Protein AF-A0A2D8GJB0-F1 (afdb_monomer)

pLDDT: mean 91.65, std 8.46, range [58.84, 98.75]

Solvent-accessible surface area (backbone atoms only — not comparable to full-atom values): 4885 Å² total; per-residue (Å²): 132,87,81,53,73,90,79,54,78,87,72,86,64,41,55,73,88,44,99,60,51,55,67,58,57,30,63,76,66,70,50,52,74,37,57,34,47,26,50,47,30,69,64,48,52,58,88,53,70,69,49,45,50,53,28,48,55,50,22,51,50,27,50,34,49,40,29,38,75,78,65,43,16,43,85,84,68,47,74,62,82,129

Radius of gyration: 15.32 Å; Cα contacts (8 Å, |Δi|>4): 75; chains: 1; bounding box: 32×20×54 Å

Secondary structure (DSSP, 8-state):
-PPPGGG---SS-TTTTSSS-HHHHHHHTT--HHHHHHHHHHS---SSHHHHHHHHHHHHHHHHHHHHHHH-B-TTSPBPP-

Sequence (82 aa):
MSKKASEIQIGGSHYKELAMSPLKYILANNLSYCLGNVVKYVSRNKGSEEDKVKDLLKAKHYIDLELENNYKRDPNGKKLIG

Foldseek 3Di:
DDDDPLQDDDDDCFQVPPPHDLVVVCVVVVHDPLVSLLSVLCSGDDDDVVSNVVSNVSSLVSVQVCCCPPVCAGSVRHHPDD

Mean predicted aligned error: 4.37 Å

Structure (mmCIF, N/CA/C/O backbone):
data_AF-A0A2D8GJB0-F1
#
_entry.id   AF-A0A2D8GJB0-F1
#
loop_
_atom_site.group_PDB
_atom_site.id
_atom_site.type_symbol
_atom_site.label_atom_id
_atom_site.label_alt_id
_atom_site.label_comp_id
_atom_site.label_asym_id
_atom_site.label_entity_id
_atom_site.label_seq_id
_atom_site.pdbx_PDB_ins_code
_atom_site.Cartn_x
_atom_site.Cartn_y
_atom_site.Cartn_z
_atom_site.occupancy
_atom_site.B_iso_or_equiv
_atom_site.auth_seq_id
_atom_site.auth_comp_id
_atom_site.auth_asym_id
_atom_site.auth_atom_id
_atom_site.pdbx_PDB_model_num
ATOM 1 N N . MET A 1 1 ? -0.467 -0.488 -33.146 1.00 58.84 1 MET A N 1
ATOM 2 C CA . MET A 1 1 ? -1.475 -0.493 -32.061 1.00 58.84 1 MET A CA 1
ATOM 3 C C . MET A 1 1 ? -0.963 0.360 -30.911 1.00 58.84 1 MET A C 1
ATOM 5 O O . MET A 1 1 ? 0.212 0.238 -30.583 1.00 58.84 1 MET A O 1
ATOM 9 N N . SER A 1 2 ? -1.796 1.232 -30.333 1.00 78.56 2 SER A N 1
ATOM 10 C CA . SER A 1 2 ? -1.414 2.000 -29.138 1.00 78.56 2 SER A CA 1
ATOM 11 C C . SER A 1 2 ? -1.367 1.069 -27.928 1.00 78.56 2 SER A C 1
ATOM 13 O O . SER A 1 2 ? -2.321 0.328 -27.699 1.00 78.56 2 SER A O 1
ATOM 15 N N . LYS A 1 3 ? -0.273 1.091 -27.159 1.00 78.56 3 LYS A N 1
ATOM 16 C CA . LYS A 1 3 ? -0.191 0.365 -25.881 1.00 78.56 3 LYS A CA 1
ATOM 17 C C . LYS A 1 3 ? -1.151 0.998 -24.871 1.00 78.56 3 LYS A C 1
ATOM 19 O O . LYS A 1 3 ? -1.294 2.223 -24.849 1.00 78.56 3 LYS A O 1
ATOM 24 N N . LYS A 1 4 ? -1.806 0.191 -24.032 1.00 83.94 4 LYS A N 1
ATOM 25 C CA . LYS A 1 4 ? -2.666 0.715 -22.959 1.00 83.94 4 LYS A CA 1
ATOM 26 C C . LYS A 1 4 ? -1.801 1.231 -21.813 1.00 83.94 4 LYS A C 1
ATOM 28 O O . LYS A 1 4 ? -0.776 0.635 -21.501 1.00 83.94 4 LYS A O 1
ATOM 33 N N . ALA A 1 5 ? -2.245 2.275 -21.113 1.00 85.06 5 ALA A N 1
ATOM 34 C CA . ALA A 1 5 ? -1.531 2.784 -19.937 1.00 85.06 5 ALA A CA 1
ATOM 35 C C . ALA A 1 5 ? -1.307 1.698 -18.863 1.00 85.06 5 ALA A C 1
ATOM 37 O O . ALA A 1 5 ? -0.261 1.662 -18.228 1.00 85.06 5 ALA A O 1
ATOM 38 N N . SER A 1 6 ? -2.245 0.755 -18.718 1.00 79.44 6 SER A N 1
ATOM 39 C CA . SER A 1 6 ? -2.143 -0.388 -17.797 1.00 79.44 6 SER A CA 1
ATOM 40 C C . SER A 1 6 ? -1.038 -1.396 -18.140 1.00 79.44 6 SER A C 1
ATOM 42 O O . SER A 1 6 ? -0.713 -2.243 -17.313 1.00 79.44 6 SER A O 1
ATOM 44 N N . GLU A 1 7 ? -0.499 -1.340 -19.357 1.00 77.94 7 GLU A N 1
ATOM 45 C CA . GLU A 1 7 ? 0.552 -2.227 -19.879 1.00 77.94 7 GLU A CA 1
ATOM 46 C C . GLU A 1 7 ? 1.922 -1.532 -19.898 1.00 77.94 7 GLU A C 1
ATOM 48 O O . GLU A 1 7 ? 2.927 -2.122 -20.294 1.00 77.94 7 GLU A O 1
ATOM 53 N N . ILE A 1 8 ? 1.973 -0.261 -19.494 1.00 81.31 8 ILE A N 1
ATOM 54 C CA . ILE A 1 8 ? 3.173 0.564 -19.531 1.00 81.31 8 ILE A CA 1
ATOM 55 C C . ILE A 1 8 ? 3.545 0.930 -18.097 1.00 81.31 8 ILE A C 1
ATOM 57 O O . ILE A 1 8 ? 2.770 1.549 -17.375 1.00 81.31 8 ILE A O 1
ATOM 61 N N . GLN A 1 9 ? 4.770 0.602 -17.694 1.00 78.50 9 GLN A N 1
ATOM 62 C CA . GLN A 1 9 ? 5.368 1.181 -16.496 1.00 78.50 9 GLN A CA 1
ATOM 63 C C . GLN A 1 9 ? 6.239 2.372 -16.905 1.00 78.50 9 GLN A C 1
ATOM 65 O O . GLN A 1 9 ? 7.210 2.202 -17.644 1.00 78.50 9 GLN A O 1
ATOM 70 N N . ILE A 1 10 ? 5.904 3.567 -16.419 1.00 83.62 10 ILE A N 1
ATOM 71 C CA . ILE A 1 10 ? 6.709 4.773 -16.634 1.00 83.62 10 ILE A CA 1
ATOM 72 C C . ILE A 1 10 ? 7.742 4.878 -15.506 1.00 83.62 10 ILE A C 1
ATOM 74 O O . ILE A 1 10 ? 7.379 5.078 -14.349 1.00 83.62 10 ILE A O 1
ATOM 78 N N . GLY A 1 11 ? 9.025 4.721 -15.851 1.00 75.12 11 GLY A N 1
ATOM 79 C CA . GLY A 1 11 ? 10.148 4.744 -14.905 1.00 75.12 11 GLY A CA 1
ATOM 80 C C . GLY A 1 11 ? 10.344 3.437 -14.119 1.00 75.12 11 GLY A C 1
ATOM 81 O O . GLY A 1 11 ? 9.391 2.736 -13.778 1.00 75.12 11 GLY A O 1
ATOM 82 N N . GLY A 1 12 ? 11.605 3.091 -13.836 1.00 80.12 12 GLY A N 1
ATOM 83 C CA . GLY A 1 12 ? 11.993 1.871 -13.110 1.00 80.12 12 GLY A CA 1
ATOM 84 C C . GLY A 1 12 ? 11.572 0.550 -13.784 1.00 80.12 12 GLY A C 1
ATOM 85 O O . GLY A 1 12 ? 11.143 0.508 -14.941 1.00 80.12 12 GLY A O 1
ATOM 86 N N . SER A 1 13 ? 11.669 -0.555 -13.037 1.00 79.62 13 SER A N 1
ATOM 87 C CA . SER A 1 13 ? 11.258 -1.910 -13.469 1.00 79.62 13 SER A CA 1
ATOM 88 C C . SER A 1 13 ? 10.481 -2.696 -12.402 1.00 79.62 13 SER A C 1
ATOM 90 O O . SER A 1 13 ? 10.270 -3.894 -12.541 1.00 79.62 13 SER A O 1
ATOM 92 N N . HIS A 1 14 ? 10.001 -2.018 -11.355 1.00 82.44 14 HIS A N 1
ATOM 93 C CA . HIS A 1 14 ? 9.588 -2.662 -10.106 1.00 82.44 14 HIS A CA 1
ATOM 94 C C . HIS A 1 14 ? 8.399 -3.627 -10.158 1.00 82.44 14 HIS A C 1
ATOM 96 O O . HIS A 1 14 ? 8.217 -4.396 -9.215 1.00 82.44 14 HIS A O 1
ATOM 102 N N . TYR A 1 15 ? 7.583 -3.561 -11.210 1.00 80.12 15 TYR A N 1
ATOM 103 C CA . TYR A 1 15 ? 6.412 -4.419 -11.396 1.00 80.12 15 TYR A CA 1
ATOM 104 C C . TYR A 1 15 ? 6.443 -5.179 -12.729 1.00 80.12 15 TYR A C 1
ATOM 106 O O . TYR A 1 15 ? 5.466 -5.846 -13.057 1.00 80.12 15 TYR A O 1
ATOM 114 N N . LYS A 1 16 ? 7.533 -5.069 -13.507 1.00 77.50 16 LYS A N 1
ATOM 115 C CA . LYS A 1 16 ? 7.621 -5.639 -14.865 1.00 77.50 16 LYS A CA 1
ATOM 116 C C . LYS A 1 16 ? 7.657 -7.167 -14.873 1.00 77.50 16 LYS A C 1
ATOM 118 O O . LYS A 1 16 ? 7.094 -7.765 -15.777 1.00 77.50 16 LYS A O 1
ATOM 123 N N . GLU A 1 17 ? 8.246 -7.765 -13.841 1.00 81.44 17 GLU A N 1
ATOM 124 C CA . GLU A 1 17 ? 8.370 -9.223 -13.697 1.00 81.44 17 GLU A CA 1
ATOM 125 C C . GLU A 1 17 ? 7.147 -9.874 -13.031 1.00 81.44 17 GLU A C 1
ATOM 127 O O . GLU A 1 17 ? 7.119 -11.080 -12.800 1.00 81.44 17 GLU A O 1
ATOM 132 N N . LEU A 1 18 ? 6.130 -9.087 -12.665 1.00 83.31 18 LEU A N 1
ATOM 133 C CA . LEU A 1 18 ? 4.929 -9.637 -12.050 1.00 83.31 18 LEU A CA 1
ATOM 134 C C . LEU A 1 18 ? 4.015 -10.230 -13.120 1.00 83.31 18 LEU A C 1
ATOM 136 O O . LEU A 1 18 ? 3.740 -9.598 -14.138 1.00 83.31 18 LEU A O 1
ATOM 140 N N . ALA A 1 19 ? 3.430 -11.393 -12.822 1.00 83.44 19 ALA A N 1
ATOM 141 C CA . ALA A 1 19 ? 2.391 -12.000 -13.658 1.00 83.44 19 ALA A CA 1
ATOM 142 C C . ALA A 1 19 ? 1.178 -11.066 -13.869 1.00 83.44 19 ALA A C 1
ATOM 144 O O . ALA A 1 19 ? 0.443 -11.192 -14.849 1.00 83.44 19 ALA A O 1
ATOM 145 N N . MET A 1 20 ? 0.960 -10.119 -12.948 1.00 85.81 20 MET A N 1
ATOM 146 C CA . MET A 1 20 ? -0.080 -9.103 -13.036 1.00 85.81 20 MET A CA 1
ATOM 147 C C . MET A 1 20 ? 0.375 -7.782 -12.401 1.00 85.81 20 MET A C 1
ATOM 149 O O . MET A 1 20 ? 0.977 -7.772 -11.330 1.00 85.81 20 MET A O 1
ATOM 153 N N . SER A 1 21 ? 0.019 -6.652 -13.023 1.00 87.81 21 SER A N 1
ATOM 154 C CA . SER A 1 21 ? 0.216 -5.325 -12.425 1.00 87.81 21 SER A CA 1
ATOM 155 C C . SER A 1 21 ? -0.593 -5.175 -11.126 1.00 87.81 21 SER A C 1
ATOM 157 O O . SER A 1 21 ? -1.793 -5.472 -11.134 1.00 87.81 21 SER A O 1
ATOM 159 N N . PRO A 1 22 ? -0.008 -4.632 -10.040 1.00 92.31 22 PRO A N 1
ATOM 160 C CA . PRO A 1 22 ? -0.717 -4.388 -8.784 1.00 92.31 22 PRO A CA 1
ATOM 161 C C . PRO A 1 22 ? -2.004 -3.581 -8.968 1.00 92.31 22 PRO A C 1
ATOM 163 O O . PRO A 1 22 ? -3.029 -3.913 -8.382 1.00 92.31 22 PRO A O 1
ATOM 166 N N . LEU A 1 23 ? -1.989 -2.567 -9.841 1.00 92.00 23 LEU A N 1
ATOM 167 C CA . LEU A 1 23 ? -3.163 -1.734 -10.108 1.00 92.00 23 LEU A CA 1
ATOM 168 C C . LEU A 1 23 ? -4.342 -2.557 -10.644 1.00 92.00 23 LEU A C 1
ATOM 170 O O . LEU A 1 23 ? -5.482 -2.316 -10.258 1.00 92.00 23 LEU A O 1
ATOM 174 N N . LYS A 1 24 ? -4.073 -3.554 -11.497 1.00 92.12 24 LYS A N 1
ATOM 175 C CA . LYS A 1 24 ? -5.119 -4.422 -12.050 1.00 92.12 24 LYS A CA 1
ATOM 176 C C . LYS A 1 24 ? -5.796 -5.237 -10.948 1.00 92.12 24 LYS A C 1
ATOM 178 O O . LYS A 1 24 ? -7.019 -5.305 -10.928 1.00 92.12 24 LYS A O 1
ATOM 183 N N . TYR A 1 25 ? -5.020 -5.801 -10.020 1.00 94.44 25 TYR A N 1
ATOM 184 C CA . TYR A 1 25 ? -5.558 -6.536 -8.872 1.00 94.44 25 TYR A CA 1
ATOM 185 C C . TYR A 1 25 ? -6.396 -5.633 -7.955 1.00 94.44 25 TYR A C 1
ATOM 187 O O . TYR A 1 25 ? -7.492 -6.012 -7.546 1.00 94.44 25 TYR A O 1
ATOM 195 N N . ILE A 1 26 ? -5.899 -4.426 -7.671 1.00 96.62 26 ILE A N 1
ATOM 196 C CA . ILE A 1 26 ? -6.554 -3.440 -6.798 1.00 96.62 26 ILE A CA 1
ATOM 197 C C . ILE A 1 26 ? -7.926 -3.045 -7.347 1.00 96.62 26 ILE A C 1
ATOM 199 O O . ILE A 1 26 ? -8.912 -3.099 -6.615 1.00 96.62 26 ILE A O 1
ATOM 203 N N . LEU A 1 27 ? -7.994 -2.688 -8.635 1.00 94.94 27 LEU A N 1
ATOM 204 C CA . LEU A 1 27 ? -9.242 -2.277 -9.282 1.00 94.94 27 LEU A CA 1
ATOM 205 C C . LEU A 1 27 ? -10.226 -3.442 -9.422 1.00 94.94 27 LEU A C 1
ATOM 207 O O . LEU A 1 27 ? -11.410 -3.264 -9.172 1.00 94.94 27 LEU A O 1
ATOM 211 N N . ALA A 1 28 ? -9.746 -4.638 -9.775 1.00 96.38 28 ALA A N 1
ATOM 212 C CA . ALA A 1 28 ? -10.608 -5.810 -9.934 1.00 96.38 28 ALA A CA 1
ATOM 2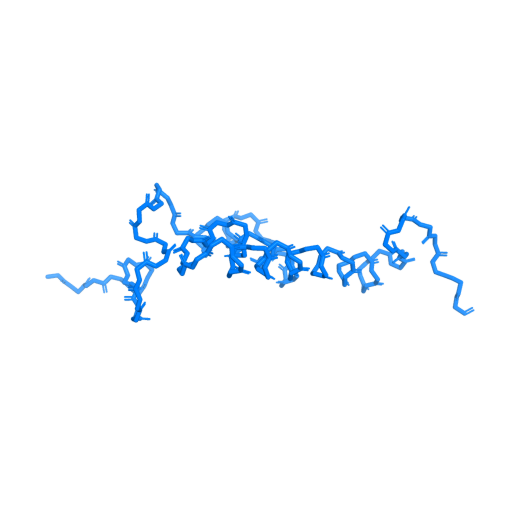13 C C . ALA A 1 28 ? -11.293 -6.240 -8.625 1.00 96.38 28 ALA A C 1
ATOM 215 O O . ALA A 1 28 ? -12.369 -6.827 -8.672 1.00 96.38 28 ALA A O 1
ATOM 216 N N . ASN A 1 29 ? -10.683 -5.945 -7.473 1.00 97.56 29 ASN A N 1
ATOM 217 C CA . ASN A 1 29 ? -11.203 -6.312 -6.154 1.00 97.56 29 ASN A CA 1
ATOM 218 C C . ASN A 1 29 ? -11.762 -5.118 -5.363 1.00 97.56 29 ASN A C 1
ATOM 220 O O . ASN A 1 29 ? -12.064 -5.273 -4.183 1.00 97.56 29 ASN A O 1
ATOM 224 N N . ASN A 1 30 ? -11.890 -3.937 -5.981 1.00 97.19 30 ASN A N 1
ATOM 225 C CA . ASN A 1 30 ? -12.405 -2.717 -5.346 1.00 97.19 30 ASN A CA 1
ATOM 226 C C . ASN A 1 30 ? -11.751 -2.405 -3.986 1.00 97.19 30 ASN A C 1
ATOM 228 O O . ASN A 1 30 ? -12.429 -2.041 -3.024 1.00 97.19 30 ASN A O 1
ATOM 232 N N . LEU A 1 31 ? -10.428 -2.578 -3.888 1.00 97.88 31 LEU A N 1
ATOM 233 C CA . LEU A 1 31 ? -9.721 -2.337 -2.632 1.00 97.88 31 LEU A CA 1
ATOM 234 C C . LEU A 1 31 ? -9.716 -0.847 -2.275 1.00 97.88 31 LEU A C 1
ATOM 236 O O . LEU A 1 31 ? -9.606 0.015 -3.150 1.00 97.88 31 LEU A O 1
ATOM 240 N N . SER A 1 32 ? -9.758 -0.555 -0.972 1.00 97.25 32 SER A N 1
ATOM 241 C CA . SER A 1 32 ? -9.586 0.806 -0.457 1.00 97.25 32 SER A CA 1
ATOM 242 C C . SER A 1 32 ? -8.226 1.385 -0.864 1.00 97.25 32 SER A C 1
ATOM 244 O O . SER A 1 32 ? -7.291 0.663 -1.221 1.00 97.25 32 SER A O 1
ATOM 246 N N . TYR A 1 33 ? -8.071 2.706 -0.751 1.00 97.50 33 TYR A N 1
ATOM 247 C CA . TYR A 1 33 ? -6.787 3.360 -1.007 1.00 97.50 33 TYR A CA 1
ATOM 248 C C . TYR A 1 33 ? -5.648 2.790 -0.142 1.00 97.50 33 TYR A C 1
ATOM 250 O O . TYR A 1 33 ? -4.539 2.567 -0.640 1.00 97.50 33 TYR A O 1
ATOM 258 N N . CYS A 1 34 ? -5.906 2.518 1.141 1.00 98.31 34 CYS A N 1
ATOM 259 C CA . CYS A 1 34 ? -4.906 1.950 2.040 1.00 98.31 34 CYS A CA 1
ATOM 260 C C . CYS A 1 34 ? -4.546 0.519 1.629 1.00 98.31 34 CYS A C 1
ATOM 262 O O . CYS A 1 34 ? -3.370 0.228 1.411 1.00 98.31 34 CYS A O 1
ATOM 264 N N . LEU A 1 35 ? -5.541 -0.346 1.408 1.00 98.38 35 LEU A N 1
ATOM 265 C CA . LEU A 1 35 ? -5.314 -1.729 0.976 1.00 98.38 35 LEU A CA 1
ATOM 266 C C . LEU A 1 35 ? -4.652 -1.806 -0.408 1.00 98.38 35 LEU A C 1
ATOM 268 O O . LEU A 1 35 ? -3.785 -2.648 -0.643 1.00 98.38 35 LEU A O 1
ATOM 272 N N . GLY A 1 36 ? -4.972 -0.879 -1.310 1.00 98.00 36 GLY A N 1
ATOM 273 C CA . GLY A 1 36 ? -4.289 -0.756 -2.591 1.00 98.00 36 GLY A CA 1
ATOM 274 C C . GLY A 1 36 ? -2.807 -0.411 -2.439 1.00 98.00 36 GLY A C 1
ATOM 275 O O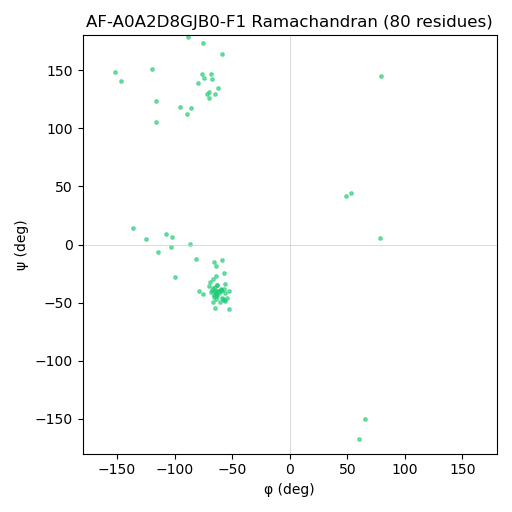 . GLY A 1 36 ? -1.949 -0.989 -3.112 1.00 98.00 36 GLY A O 1
ATOM 276 N N . ASN A 1 37 ? -2.466 0.476 -1.502 1.00 98.25 37 ASN A N 1
ATOM 277 C CA . ASN A 1 37 ? -1.071 0.749 -1.179 1.00 98.25 37 ASN A CA 1
ATOM 278 C C . ASN A 1 37 ? -0.369 -0.472 -0.582 1.00 98.25 37 ASN A C 1
ATOM 280 O O . ASN A 1 37 ? 0.764 -0.737 -0.984 1.00 98.25 37 ASN A O 1
ATOM 284 N N . VAL A 1 38 ? -1.027 -1.250 0.285 1.00 98.44 38 VAL A N 1
ATOM 285 C CA . VAL A 1 38 ? -0.475 -2.515 0.802 1.00 98.44 38 VAL A CA 1
ATOM 286 C C . VAL A 1 38 ? -0.047 -3.415 -0.354 1.00 98.44 38 VAL A C 1
ATOM 288 O O . VAL A 1 38 ? 1.137 -3.738 -0.444 1.00 98.44 38 VAL A O 1
ATOM 291 N N . VAL A 1 39 ? -0.954 -3.721 -1.294 1.00 97.81 39 VAL A N 1
ATOM 292 C CA . VAL A 1 39 ? -0.650 -4.538 -2.488 1.00 97.81 39 VAL A CA 1
ATOM 293 C C . VAL A 1 39 ? 0.538 -3.953 -3.260 1.00 97.81 39 VAL A C 1
ATOM 295 O O . VAL A 1 39 ? 1.494 -4.651 -3.590 1.00 97.81 39 VAL A O 1
ATOM 298 N N . LYS A 1 40 ? 0.540 -2.636 -3.483 1.00 95.44 40 LYS A N 1
ATOM 299 C CA . LYS A 1 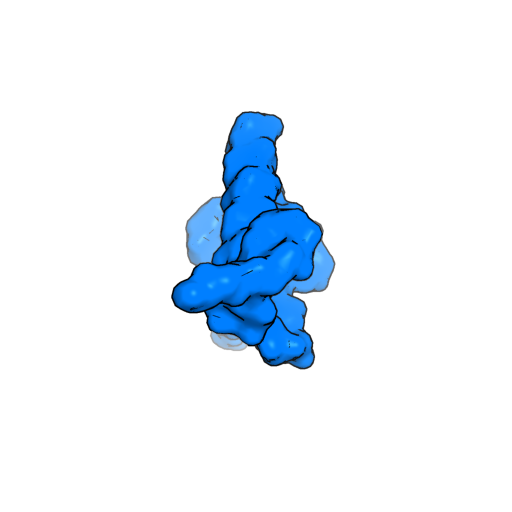40 ? 1.628 -1.943 -4.182 1.00 95.44 40 LYS A CA 1
ATOM 300 C C . LYS A 1 40 ? 2.985 -2.092 -3.483 1.00 95.44 40 LYS A C 1
ATOM 302 O O . LYS A 1 40 ? 3.995 -2.186 -4.172 1.00 95.44 40 LYS A O 1
ATOM 307 N N . TYR A 1 41 ? 3.059 -2.031 -2.154 1.00 97.00 41 TYR A N 1
ATOM 308 C CA . TYR A 1 41 ? 4.322 -2.138 -1.408 1.00 97.00 41 TYR A CA 1
ATOM 309 C C . TYR A 1 41 ? 4.801 -3.591 -1.278 1.00 97.00 41 TYR A C 1
ATOM 311 O O . TYR A 1 41 ? 5.991 -3.857 -1.459 1.00 97.00 41 TYR A O 1
ATOM 319 N N . VAL A 1 42 ? 3.895 -4.547 -1.048 1.00 96.38 42 VAL A N 1
ATOM 320 C CA . VAL A 1 42 ? 4.278 -5.965 -0.931 1.00 96.38 42 VAL A CA 1
ATOM 321 C C . VAL A 1 42 ? 4.725 -6.549 -2.272 1.00 96.38 42 VAL A C 1
ATOM 323 O O . VAL A 1 42 ? 5.699 -7.298 -2.305 1.00 96.38 42 VAL A O 1
ATOM 326 N N . SER A 1 43 ? 4.106 -6.137 -3.384 1.00 94.38 43 SER A N 1
ATOM 327 C CA . SER A 1 43 ? 4.461 -6.610 -4.730 1.00 94.38 43 SER A CA 1
ATOM 328 C C . SER A 1 43 ? 5.662 -5.894 -5.348 1.00 94.38 43 SER A C 1
ATOM 330 O O . SER A 1 43 ? 6.177 -6.342 -6.368 1.00 94.38 43 SER A O 1
ATOM 332 N N . ARG A 1 44 ? 6.116 -4.771 -4.780 1.00 91.69 44 ARG A N 1
ATOM 333 C CA . ARG A 1 44 ? 7.234 -4.018 -5.355 1.00 91.69 44 ARG A CA 1
ATOM 334 C C . ARG A 1 44 ? 8.539 -4.774 -5.188 1.00 91.69 44 ARG A C 1
ATOM 336 O O . ARG A 1 44 ? 8.882 -5.165 -4.070 1.00 91.69 44 ARG A O 1
ATOM 343 N N . ASN A 1 45 ? 9.283 -4.892 -6.280 1.00 86.06 45 ASN A N 1
ATOM 344 C CA . ASN A 1 45 ? 10.660 -5.351 -6.246 1.00 86.06 45 ASN A CA 1
ATOM 345 C C . ASN A 1 45 ? 11.588 -4.229 -6.724 1.00 86.06 45 ASN A C 1
ATOM 347 O O . ASN A 1 45 ? 11.594 -3.866 -7.901 1.00 86.06 45 ASN A O 1
ATOM 351 N N . LYS A 1 46 ? 12.311 -3.599 -5.797 1.00 86.94 46 LYS A N 1
ATOM 352 C CA . LYS A 1 46 ? 13.229 -2.507 -6.119 1.00 86.94 46 LYS A CA 1
ATOM 353 C C . LYS A 1 46 ? 14.373 -2.419 -5.128 1.00 86.94 46 LYS A C 1
ATOM 355 O O . LYS A 1 46 ? 14.142 -2.611 -3.940 1.00 86.94 46 LYS A O 1
ATOM 360 N N . GLY A 1 47 ? 15.524 -1.979 -5.626 1.00 88.81 47 GLY A N 1
ATOM 361 C CA . GLY A 1 47 ? 16.643 -1.573 -4.783 1.00 88.81 47 GLY A CA 1
ATOM 362 C C . GLY A 1 47 ? 17.237 -2.726 -3.981 1.00 88.81 47 GLY A C 1
ATOM 363 O O . GLY A 1 47 ? 17.241 -3.865 -4.446 1.00 88.81 47 GLY A O 1
ATOM 364 N N . SER A 1 48 ? 17.769 -2.392 -2.809 1.00 92.12 48 SER A N 1
ATOM 365 C CA . SER A 1 48 ? 18.397 -3.336 -1.884 1.00 92.12 48 SER A CA 1
ATOM 366 C C . SER A 1 48 ? 17.391 -3.954 -0.903 1.00 92.12 48 SER A C 1
ATOM 368 O O . SER A 1 48 ? 16.201 -3.623 -0.894 1.00 92.12 48 SER A O 1
ATOM 370 N N . GLU A 1 49 ? 17.867 -4.848 -0.036 1.00 94.62 49 GLU A N 1
ATOM 371 C CA . GLU A 1 49 ? 17.057 -5.427 1.039 1.00 94.62 49 GLU A CA 1
ATOM 372 C C . GLU A 1 49 ? 16.472 -4.345 1.963 1.00 94.62 49 GLU A C 1
ATOM 374 O O . GLU A 1 49 ? 15.300 -4.407 2.336 1.00 94.62 49 GLU A O 1
ATOM 379 N N . GLU A 1 50 ? 17.227 -3.284 2.254 1.00 95.88 50 GLU A N 1
ATOM 380 C CA . GLU A 1 50 ? 16.770 -2.165 3.082 1.00 95.88 50 GLU A CA 1
ATOM 381 C C . GLU A 1 50 ? 15.595 -1.412 2.445 1.00 95.88 50 GLU A C 1
ATOM 383 O O . GLU A 1 50 ? 14.687 -0.954 3.147 1.00 95.88 50 GLU A O 1
ATOM 388 N N . ASP A 1 51 ? 15.570 -1.292 1.114 1.00 94.62 51 ASP A N 1
ATOM 389 C CA . ASP A 1 51 ? 14.424 -0.727 0.400 1.00 94.62 51 ASP A CA 1
ATOM 390 C C . ASP A 1 51 ? 13.199 -1.633 0.515 1.00 9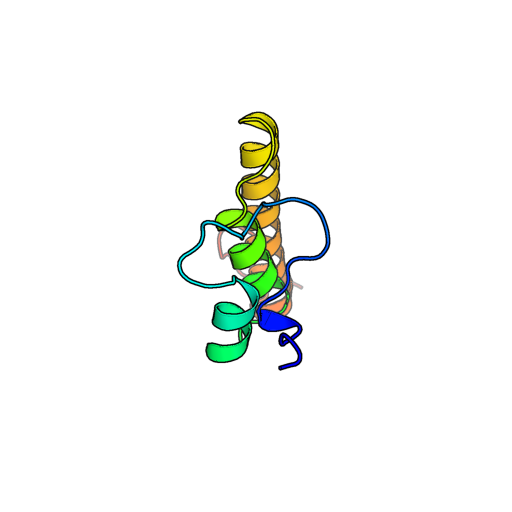4.62 51 ASP A C 1
ATOM 392 O O . ASP A 1 51 ? 12.078 -1.137 0.695 1.00 94.62 51 ASP A O 1
ATOM 396 N N . LYS A 1 52 ? 13.400 -2.957 0.484 1.00 95.50 52 LYS A N 1
ATOM 397 C CA . LYS A 1 52 ? 12.315 -3.916 0.692 1.00 95.50 52 LYS A CA 1
ATOM 398 C C 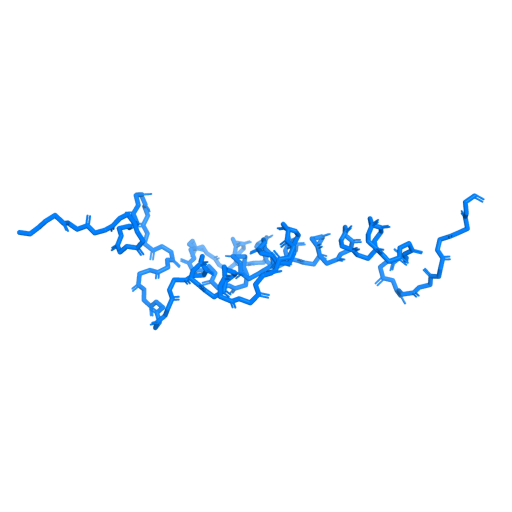. LYS A 1 52 ? 11.766 -3.843 2.114 1.00 95.50 52 LYS A C 1
ATOM 400 O O . LYS A 1 52 ? 10.547 -3.789 2.271 1.00 95.50 52 LYS A O 1
ATOM 405 N N . VAL A 1 53 ? 12.623 -3.750 3.132 1.00 97.31 53 VAL A N 1
ATOM 406 C CA . VAL A 1 53 ? 12.209 -3.561 4.534 1.00 97.31 53 VAL A CA 1
ATOM 407 C C . VAL A 1 53 ? 11.387 -2.280 4.689 1.00 97.31 53 VAL A C 1
ATOM 409 O O . VAL A 1 53 ? 10.300 -2.312 5.266 1.00 97.31 53 VAL A O 1
ATOM 412 N N . LYS A 1 54 ? 11.830 -1.157 4.107 1.00 97.56 54 LYS A N 1
ATOM 413 C CA . LYS A 1 54 ? 11.059 0.101 4.115 1.00 97.56 54 LYS A CA 1
ATOM 414 C C . LYS A 1 54 ? 9.697 -0.048 3.441 1.00 97.56 54 LYS A C 1
ATOM 416 O O . LYS A 1 54 ? 8.720 0.537 3.907 1.00 97.56 54 LYS A O 1
ATOM 421 N N . ASP A 1 55 ? 9.615 -0.796 2.345 1.00 97.44 55 ASP A N 1
ATOM 422 C CA . ASP A 1 55 ? 8.344 -1.053 1.674 1.00 97.44 55 ASP A CA 1
ATOM 423 C C . ASP A 1 55 ? 7.416 -1.928 2.537 1.00 97.44 55 ASP A C 1
ATOM 425 O O . ASP A 1 55 ? 6.230 -1.616 2.644 1.00 97.44 55 ASP A O 1
ATOM 429 N N . LEU A 1 56 ? 7.936 -2.936 3.244 1.00 98.19 56 LEU A N 1
ATOM 430 C CA . LEU A 1 56 ? 7.152 -3.736 4.195 1.00 98.19 56 LEU A CA 1
ATOM 431 C C . LEU A 1 56 ? 6.654 -2.909 5.392 1.00 98.19 56 LEU A C 1
ATOM 433 O O . LEU A 1 56 ? 5.492 -3.032 5.778 1.00 98.19 56 LEU A O 1
ATOM 437 N N . LEU A 1 57 ? 7.482 -2.013 5.937 1.00 98.38 57 LEU A N 1
ATOM 438 C CA . LEU A 1 57 ? 7.069 -1.095 7.006 1.00 98.38 57 LEU A CA 1
ATOM 439 C C . LEU A 1 57 ? 5.956 -0.143 6.545 1.00 98.38 57 LEU A C 1
ATOM 441 O O . LEU A 1 57 ? 4.995 0.085 7.278 1.00 98.38 57 LEU A O 1
ATOM 445 N N . LYS A 1 58 ? 6.032 0.362 5.307 1.00 98.31 58 LYS A N 1
ATOM 446 C CA . LYS A 1 58 ? 4.947 1.1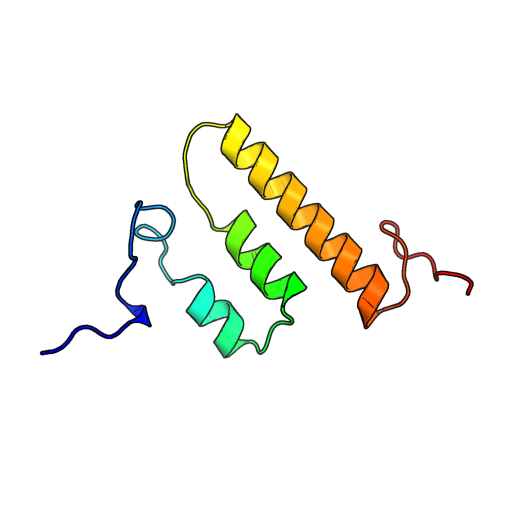58 4.710 1.00 98.31 58 LYS A CA 1
ATOM 447 C C . LYS A 1 58 ? 3.675 0.337 4.542 1.00 98.31 58 LYS A C 1
ATOM 449 O O . LYS A 1 58 ? 2.600 0.839 4.848 1.00 98.31 58 LYS A O 1
ATOM 454 N N . ALA A 1 59 ? 3.781 -0.911 4.082 1.00 98.44 59 ALA A N 1
ATOM 455 C CA . ALA A 1 59 ? 2.630 -1.802 3.973 1.00 98.44 59 ALA A CA 1
ATOM 456 C C . ALA A 1 59 ? 1.949 -2.001 5.337 1.00 98.44 59 ALA A C 1
ATOM 458 O O . ALA A 1 59 ? 0.739 -1.819 5.432 1.00 98.44 59 ALA A O 1
ATOM 459 N N . LYS A 1 60 ? 2.721 -2.276 6.399 1.00 98.62 60 LYS A N 1
ATOM 460 C CA . LYS A 1 60 ? 2.2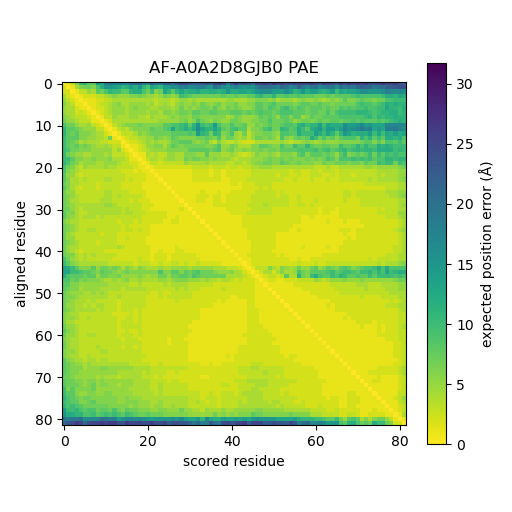00 -2.368 7.772 1.00 98.62 60 LYS A CA 1
ATOM 461 C C . LYS A 1 60 ? 1.482 -1.083 8.188 1.00 98.62 60 LYS A C 1
ATOM 463 O O . LYS A 1 60 ? 0.341 -1.145 8.622 1.00 98.62 60 LYS A O 1
ATOM 468 N N . HIS A 1 61 ? 2.103 0.075 7.977 1.00 98.56 61 HIS A N 1
ATOM 469 C CA . HIS A 1 61 ? 1.490 1.354 8.328 1.00 98.56 61 HIS A CA 1
ATOM 470 C C . HIS A 1 61 ? 0.162 1.600 7.593 1.00 98.56 61 HIS A C 1
ATOM 472 O O . HIS A 1 61 ? -0.791 2.081 8.193 1.00 98.56 61 HIS A O 1
ATOM 478 N N . TYR A 1 62 ? 0.053 1.229 6.313 1.00 98.69 62 TYR A N 1
ATOM 479 C CA . TYR A 1 62 ? -1.219 1.336 5.590 1.00 98.69 62 TYR A CA 1
ATOM 480 C C . TYR A 1 62 ? -2.299 0.380 6.117 1.00 98.69 62 TYR A C 1
ATOM 482 O O . TYR A 1 62 ? -3.475 0.728 6.051 1.00 98.69 62 TYR A O 1
ATOM 490 N N . ILE A 1 63 ? -1.930 -0.785 6.660 1.00 98.75 63 ILE A N 1
ATOM 491 C CA . ILE A 1 63 ? -2.873 -1.655 7.381 1.00 98.75 63 ILE A CA 1
ATOM 492 C C . ILE A 1 63 ? -3.351 -0.957 8.659 1.00 98.75 63 ILE A C 1
ATOM 494 O O . ILE A 1 63 ? -4.552 -0.920 8.916 1.00 98.75 63 ILE A O 1
ATOM 498 N N . ASP A 1 64 ? -2.437 -0.349 9.414 1.00 98.56 64 ASP A N 1
ATOM 499 C CA . ASP A 1 64 ? -2.776 0.389 10.635 1.00 98.56 64 ASP A CA 1
ATOM 500 C C . ASP A 1 64 ? -3.718 1.575 10.326 1.00 98.56 64 ASP A C 1
ATOM 502 O O . ASP A 1 64 ? -4.725 1.765 11.005 1.00 98.56 64 ASP A O 1
ATOM 506 N N . LEU A 1 65 ? -3.468 2.316 9.239 1.00 98.44 65 LEU A N 1
ATOM 507 C CA . LEU A 1 65 ? -4.347 3.400 8.777 1.00 98.44 65 LEU A CA 1
ATOM 508 C C . LEU A 1 65 ? -5.729 2.909 8.325 1.00 98.44 65 LEU A C 1
ATOM 510 O O . LEU A 1 65 ? -6.718 3.615 8.511 1.00 98.44 65 LEU A O 1
ATOM 514 N N . GLU A 1 66 ? -5.816 1.737 7.695 1.00 98.44 66 GLU A N 1
ATOM 515 C CA . GLU A 1 66 ? -7.094 1.117 7.323 1.00 98.44 66 GLU A CA 1
ATOM 516 C C . GLU A 1 66 ? -7.902 0.762 8.580 1.00 98.44 66 GLU A C 1
ATOM 518 O O . GLU A 1 66 ? -9.084 1.101 8.676 1.00 98.44 66 GLU A O 1
ATOM 523 N N . LEU A 1 67 ? -7.247 0.134 9.564 1.00 98.44 67 LEU A N 1
ATOM 524 C CA . LEU A 1 67 ? -7.831 -0.199 10.864 1.00 98.44 67 LEU A CA 1
ATOM 525 C C . LEU A 1 67 ? -8.367 1.049 11.572 1.00 98.44 67 LEU A C 1
ATOM 527 O O . LEU A 1 67 ? -9.517 1.052 12.017 1.00 98.44 67 LEU A O 1
ATOM 531 N N . GLU A 1 68 ? -7.583 2.123 11.620 1.00 97.50 68 GLU A N 1
ATOM 532 C CA . GLU A 1 68 ? -7.977 3.382 12.251 1.00 97.50 68 GLU A CA 1
ATOM 533 C C . GLU A 1 68 ? -9.159 4.034 11.525 1.00 97.50 68 GLU A C 1
ATOM 535 O O . GLU A 1 68 ? -10.197 4.313 12.131 1.00 97.50 68 GLU A O 1
ATOM 540 N N . ASN A 1 69 ? -9.035 4.261 10.217 1.00 96.75 69 ASN A N 1
ATOM 541 C CA . ASN A 1 69 ? -9.981 5.103 9.491 1.00 96.75 69 ASN A CA 1
ATOM 542 C C . ASN A 1 69 ? -11.315 4.401 9.233 1.00 96.75 69 ASN A C 1
ATOM 544 O O . ASN A 1 69 ? -12.367 5.012 9.461 1.00 96.75 69 ASN A O 1
ATOM 548 N N . ASN A 1 70 ? -11.278 3.125 8.837 1.00 96.81 70 ASN A N 1
ATOM 549 C CA . ASN A 1 70 ? -12.461 2.395 8.376 1.00 96.81 70 ASN A CA 1
ATOM 550 C C . ASN A 1 70 ? -13.065 1.495 9.455 1.00 96.81 70 ASN A C 1
ATOM 552 O O . ASN A 1 70 ? -14.276 1.281 9.460 1.00 96.81 70 ASN A O 1
ATOM 556 N N . TYR A 1 71 ? -12.254 1.007 10.399 1.00 96.88 71 TYR A N 1
ATOM 557 C CA . TYR A 1 71 ? -12.711 0.058 11.421 1.00 96.88 71 TYR A CA 1
ATOM 558 C C . TYR A 1 71 ? -12.682 0.615 12.848 1.00 96.88 71 TYR A C 1
ATOM 560 O O . TYR A 1 71 ? -13.175 -0.048 13.767 1.00 96.88 71 TYR A O 1
ATOM 568 N N . LYS 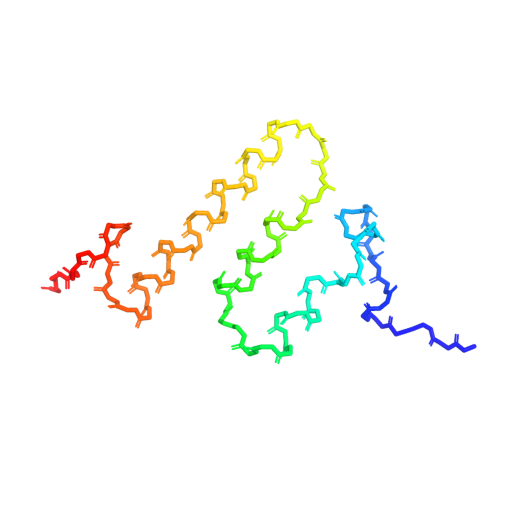A 1 72 ? -12.140 1.825 13.047 1.00 97.62 72 LYS A N 1
ATOM 569 C CA . LYS A 1 72 ? -11.960 2.459 14.362 1.00 97.62 72 LYS A CA 1
ATOM 570 C C . LYS A 1 72 ? -11.212 1.540 15.332 1.00 97.62 72 LYS A C 1
ATOM 572 O O . LYS A 1 72 ? -11.630 1.359 16.479 1.00 97.62 72 LYS A O 1
ATOM 577 N N . ARG A 1 73 ? -10.136 0.911 14.847 1.00 98.19 73 ARG A N 1
ATOM 578 C CA . ARG A 1 73 ? -9.271 0.003 15.609 1.00 98.19 73 ARG A CA 1
ATOM 579 C C . ARG A 1 73 ? -7.831 0.510 15.678 1.00 98.19 73 ARG A C 1
ATOM 581 O O . ARG A 1 73 ? -7.372 1.181 14.764 1.00 98.19 73 ARG A O 1
ATOM 588 N N . ASP A 1 74 ? -7.136 0.157 16.754 1.00 97.44 74 ASP A N 1
ATOM 589 C CA . ASP A 1 74 ? -5.686 0.317 16.876 1.00 97.44 74 ASP A CA 1
ATOM 590 C C . ASP A 1 74 ? -4.934 -0.758 16.048 1.00 97.44 74 ASP A C 1
ATOM 592 O O . ASP A 1 74 ? -5.561 -1.701 15.548 1.00 97.44 74 ASP A O 1
ATOM 596 N N . PRO A 1 75 ? -3.592 -0.684 15.937 1.00 97.81 75 PRO A N 1
ATOM 597 C CA . PRO A 1 75 ? -2.781 -1.694 15.242 1.00 97.81 75 PRO A CA 1
ATOM 598 C C . PRO A 1 75 ? -2.896 -3.129 15.789 1.00 97.81 75 PRO A C 1
ATOM 600 O O . PRO A 1 75 ? -2.447 -4.076 15.146 1.00 97.81 75 PRO A O 1
ATOM 603 N N . ASN A 1 76 ? -3.475 -3.308 16.979 1.00 97.25 76 ASN A N 1
ATOM 604 C CA . ASN A 1 76 ? -3.711 -4.605 17.613 1.00 97.25 76 ASN A CA 1
ATOM 605 C C . ASN A 1 76 ? -5.178 -5.062 17.483 1.00 97.25 76 ASN A C 1
ATOM 607 O O . ASN A 1 76 ? -5.567 -6.060 18.090 1.00 97.25 76 ASN A O 1
ATOM 611 N N . GLY A 1 77 ? -6.016 -4.336 16.734 1.00 96.56 77 GLY A N 1
ATOM 612 C CA . GLY A 1 77 ? -7.435 -4.644 16.547 1.00 96.56 77 GLY A CA 1
ATOM 613 C C . GLY A 1 77 ? -8.347 -4.232 17.712 1.00 96.56 77 GLY A C 1
ATOM 614 O O . GLY A 1 77 ? -9.552 -4.517 17.690 1.00 96.56 77 GLY A O 1
ATOM 615 N N . LYS A 1 78 ? -7.831 -3.544 18.736 1.00 97.44 78 LYS A N 1
ATOM 616 C CA . LYS A 1 78 ? -8.640 -3.025 19.848 1.00 97.44 78 LYS A CA 1
ATOM 617 C C . LYS A 1 78 ? -9.431 -1.811 19.388 1.00 97.44 78 LYS A C 1
ATOM 619 O O . LYS A 1 78 ? -8.956 -1.024 18.581 1.00 97.44 78 LYS A O 1
ATOM 624 N N . LYS A 1 79 ? -10.664 -1.668 19.873 1.00 97.25 79 LYS A N 1
ATOM 625 C CA . LYS A 1 79 ? -11.522 -0.532 19.513 1.00 97.25 79 LYS A CA 1
ATOM 626 C C . LYS A 1 79 ? -10.905 0.766 20.037 1.00 97.25 79 LYS A C 1
ATOM 628 O O . LYS A 1 79 ? -10.570 0.836 21.217 1.00 97.25 79 LYS A O 1
ATOM 633 N N . LEU A 1 80 ? -10.785 1.769 19.172 1.00 94.06 80 LEU A N 1
ATOM 634 C CA . LE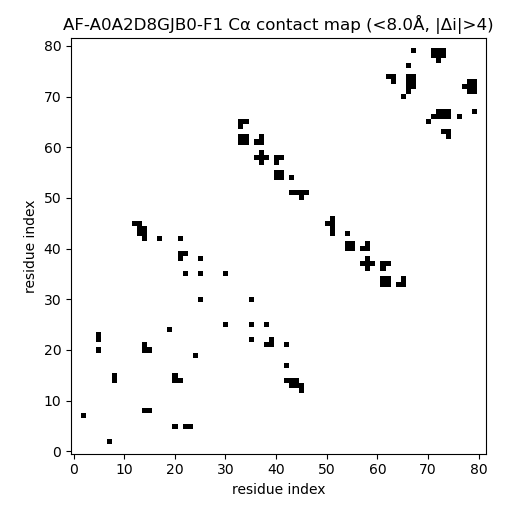U A 1 80 ? -10.412 3.119 19.576 1.00 94.06 80 LEU A CA 1
ATOM 635 C C . LEU A 1 80 ? -11.581 3.714 20.363 1.00 94.06 80 LEU A C 1
ATOM 637 O O . LEU A 1 80 ? -12.729 3.690 19.910 1.00 94.06 80 LEU A O 1
ATOM 641 N N . ILE A 1 81 ? -11.287 4.179 21.571 1.00 85.62 81 ILE A N 1
ATOM 642 C CA . ILE A 1 81 ? -12.229 4.917 22.407 1.00 85.62 81 ILE A CA 1
ATOM 643 C C . ILE A 1 81 ? -12.106 6.373 21.963 1.00 85.62 81 ILE A C 1
ATOM 645 O O . ILE A 1 81 ? -11.001 6.914 21.986 1.00 85.62 81 ILE A O 1
ATOM 649 N N . GLY A 1 82 ? -13.202 6.928 21.444 1.00 66.31 82 GLY A N 1
ATOM 650 C CA . GLY A 1 82 ? -13.280 8.340 21.066 1.00 66.31 82 GLY A CA 1
ATOM 651 C C . GLY A 1 82 ? -13.306 9.256 22.277 1.00 66.31 82 GLY A C 1
ATOM 652 O O . GLY A 1 82 ? -13.679 8.766 23.368 1.00 66.31 82 GLY A O 1
#